Protein AF-G9KAG2-F1 (afdb_monomer_lite)

Structure (mmCIF, N/CA/C/O backbone):
data_AF-G9KAG2-F1
#
_entry.id   AF-G9KAG2-F1
#
loop_
_atom_site.group_PDB
_atom_site.id
_atom_site.type_symbol
_atom_site.label_atom_id
_atom_site.label_alt_id
_atom_site.label_comp_id
_atom_site.label_asym_id
_atom_site.label_entity_id
_atom_site.label_seq_id
_atom_site.pdbx_PDB_ins_code
_atom_site.Cartn_x
_atom_site.Cartn_y
_atom_site.Cartn_z
_atom_site.occupancy
_atom_site.B_iso_or_equiv
_atom_site.auth_seq_id
_atom_site.auth_comp_id
_atom_site.auth_asym_id
_atom_site.auth_atom_id
_atom_site.pdbx_PDB_model_num
ATOM 1 N N . GLU A 1 1 ? -17.116 6.709 15.703 1.00 69.25 1 GLU A N 1
ATOM 2 C CA . GLU A 1 1 ? -18.303 7.401 15.140 1.00 69.25 1 GLU A CA 1
ATOM 3 C C . GLU A 1 1 ? -19.375 6.464 14.554 1.00 69.25 1 GLU A C 1
ATOM 5 O O . GLU A 1 1 ? -20.414 6.970 14.163 1.00 69.25 1 GLU A O 1
ATOM 10 N N . ASN A 1 2 ? -19.196 5.129 14.528 1.00 87.56 2 ASN A N 1
ATOM 11 C CA . ASN A 1 2 ? -20.217 4.110 14.178 1.00 87.56 2 ASN A CA 1
ATOM 12 C C . ASN A 1 2 ? -21.127 4.421 12.965 1.00 87.56 2 ASN A C 1
ATOM 14 O O . ASN A 1 2 ? -22.275 3.989 12.922 1.00 87.56 2 ASN A O 1
ATOM 18 N N . ALA A 1 3 ? -20.621 5.161 11.976 1.00 94.62 3 ALA A N 1
ATOM 19 C CA . ALA A 1 3 ? -21.383 5.555 10.791 1.00 94.62 3 ALA A CA 1
ATOM 20 C C . ALA A 1 3 ? -21.484 4.435 9.735 1.00 94.62 3 ALA A C 1
ATOM 22 O O . ALA A 1 3 ? -22.318 4.511 8.837 1.00 94.62 3 ALA A O 1
ATOM 23 N N . GLY A 1 4 ? -20.643 3.404 9.835 1.00 95.38 4 GLY A N 1
ATOM 24 C CA . GLY A 1 4 ? -20.647 2.234 8.962 1.00 95.38 4 GLY A CA 1
ATOM 25 C C . GLY A 1 4 ? -19.854 1.075 9.565 1.00 95.38 4 GLY A C 1
ATOM 26 O O . GLY A 1 4 ? -19.139 1.260 10.551 1.00 95.38 4 GLY A O 1
ATOM 27 N N . ASP A 1 5 ? -19.984 -0.105 8.956 1.00 95.88 5 ASP A N 1
ATOM 28 C CA . ASP A 1 5 ? -19.434 -1.362 9.487 1.00 95.88 5 ASP A CA 1
ATOM 29 C C . ASP A 1 5 ? -18.043 -1.721 8.928 1.00 95.88 5 ASP A C 1
ATOM 31 O O . ASP A 1 5 ? -17.307 -2.493 9.540 1.00 95.88 5 ASP A O 1
ATOM 35 N N . VAL A 1 6 ? -17.676 -1.193 7.751 1.00 96.12 6 VAL A N 1
ATOM 36 C CA . VAL A 1 6 ? -16.417 -1.502 7.046 1.00 96.12 6 VAL A CA 1
ATOM 37 C C . VAL A 1 6 ? -15.858 -0.248 6.373 1.00 96.12 6 VAL A C 1
ATOM 39 O O . VAL A 1 6 ? -16.604 0.522 5.768 1.00 96.12 6 VAL A O 1
ATOM 42 N N . ALA A 1 7 ? -14.533 -0.076 6.421 1.00 96.88 7 ALA A N 1
ATOM 43 C CA . ALA A 1 7 ? -13.807 0.975 5.711 1.00 96.88 7 ALA A CA 1
ATOM 44 C C . ALA A 1 7 ? -12.709 0.380 4.809 1.00 96.88 7 ALA A C 1
ATOM 46 O O . ALA A 1 7 ? -11.937 -0.475 5.239 1.00 96.88 7 ALA A O 1
ATOM 47 N N . PHE A 1 8 ? -12.612 0.860 3.565 1.00 95.94 8 PHE A N 1
ATOM 48 C CA . PHE A 1 8 ? -11.555 0.485 2.618 1.00 95.94 8 PHE A CA 1
ATOM 49 C C . PHE A 1 8 ? -10.465 1.560 2.618 1.00 95.94 8 PHE A C 1
ATOM 51 O O . PHE A 1 8 ? -10.643 2.634 2.046 1.00 95.94 8 PHE A O 1
ATOM 58 N N . VAL A 1 9 ? -9.346 1.281 3.284 1.00 95.00 9 VAL A N 1
ATOM 59 C CA . VAL A 1 9 ? -8.248 2.237 3.503 1.00 95.00 9 VAL A CA 1
ATOM 60 C C . VAL A 1 9 ? -6.884 1.576 3.293 1.00 95.00 9 VAL A C 1
ATOM 62 O O . VAL A 1 9 ? -6.789 0.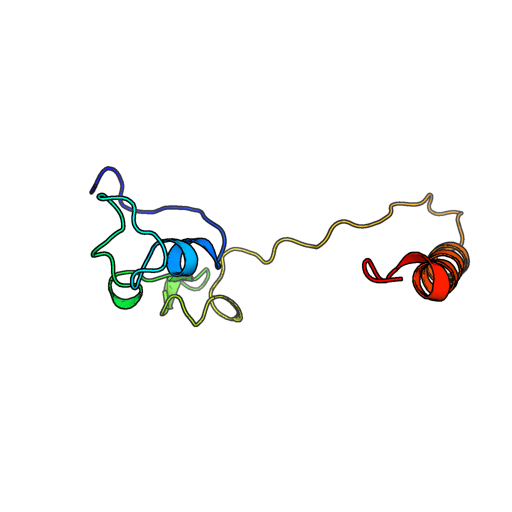364 3.095 1.00 95.00 9 VAL A O 1
ATOM 65 N N . LYS A 1 10 ? -5.808 2.371 3.313 1.00 94.38 10 LYS A N 1
ATOM 66 C CA . LYS A 1 10 ? -4.437 1.844 3.278 1.00 94.38 10 LYS A CA 1
ATOM 67 C C . LYS A 1 10 ? -4.095 1.179 4.612 1.00 94.38 10 LYS A C 1
ATOM 69 O O . LYS A 1 10 ? -4.624 1.548 5.656 1.00 94.38 10 LYS A O 1
ATOM 74 N N . HIS A 1 11 ? -3.138 0.255 4.584 1.00 93.69 11 HIS A N 1
ATOM 75 C CA . HIS A 1 11 ? -2.673 -0.439 5.788 1.00 93.69 11 HIS A CA 1
ATOM 76 C C . HIS A 1 11 ? -2.087 0.500 6.860 1.00 93.69 11 HIS A C 1
ATOM 78 O O . HIS A 1 11 ? -2.157 0.183 8.041 1.00 93.69 11 HIS A O 1
ATOM 84 N N . THR A 1 12 ? -1.544 1.663 6.478 1.00 94.88 12 THR A N 1
ATOM 85 C CA . THR A 1 12 ? -0.973 2.634 7.428 1.00 94.88 12 THR A CA 1
ATOM 86 C C . THR A 1 12 ? -2.035 3.428 8.187 1.00 94.88 12 THR A C 1
ATOM 88 O O . THR A 1 12 ? -1.784 3.867 9.305 1.00 94.88 12 THR A O 1
ATOM 91 N N . THR A 1 13 ? -3.242 3.570 7.629 1.00 96.00 13 THR A N 1
ATOM 92 C CA . THR A 1 13 ? -4.265 4.501 8.124 1.00 96.00 13 THR A CA 1
ATOM 93 C C . THR A 1 13 ? -4.696 4.206 9.559 1.00 96.00 13 THR A C 1
ATOM 95 O O . THR A 1 13 ? -4.897 5.143 10.329 1.00 96.00 13 THR A O 1
ATOM 98 N N . VAL A 1 14 ? -4.803 2.931 9.953 1.00 95.75 14 VAL A N 1
ATOM 99 C CA . VAL A 1 14 ? -5.140 2.583 11.344 1.00 95.75 14 VAL A CA 1
ATOM 100 C C . VAL A 1 14 ? -4.015 3.007 12.286 1.00 95.75 14 VAL A C 1
ATOM 102 O O . VAL A 1 14 ? -4.278 3.653 13.293 1.00 95.75 14 VAL A O 1
ATOM 105 N N . PHE A 1 15 ? -2.757 2.722 11.951 1.00 96.56 15 PHE A N 1
ATOM 106 C CA . PHE A 1 15 ? -1.615 3.087 12.794 1.00 96.56 15 PHE A CA 1
ATOM 107 C C . PHE A 1 15 ? -1.403 4.597 12.892 1.00 96.56 15 PHE A C 1
ATOM 109 O O . PHE A 1 15 ? -0.987 5.082 13.933 1.00 96.56 15 PHE A O 1
ATOM 116 N N . GLU A 1 16 ? -1.703 5.350 11.836 1.00 96.44 16 GLU A N 1
ATOM 117 C CA . GLU A 1 16 ? -1.616 6.816 11.837 1.00 96.44 16 GLU A CA 1
ATOM 118 C C . GLU A 1 16 ? -2.696 7.472 12.716 1.00 96.44 16 GLU A C 1
ATOM 120 O O . GLU A 1 16 ? -2.498 8.585 13.191 1.00 96.44 16 GLU A O 1
ATOM 125 N N . ASN A 1 17 ? -3.828 6.796 12.955 1.00 97.25 17 ASN A N 1
ATOM 126 C CA . ASN A 1 17 ? -4.996 7.365 13.645 1.00 97.25 17 ASN A CA 1
ATOM 127 C C . ASN A 1 17 ? -5.328 6.707 14.991 1.00 97.25 17 ASN A C 1
ATOM 129 O O . ASN A 1 17 ? -6.354 7.021 15.588 1.00 97.25 17 ASN A O 1
ATOM 133 N N . THR A 1 18 ? -4.497 5.791 15.479 1.00 96.44 18 THR A N 1
ATOM 134 C CA . THR A 1 18 ? -4.723 5.081 16.747 1.00 96.44 18 THR A CA 1
ATOM 135 C C . THR A 1 18 ? -3.489 5.156 17.638 1.00 96.44 18 THR A C 1
ATOM 137 O O . THR A 1 18 ? -2.452 5.687 17.244 1.00 96.44 18 THR A O 1
ATOM 140 N N . ASN A 1 19 ? -3.601 4.660 18.871 1.00 95.62 19 ASN A N 1
ATOM 141 C CA . ASN A 1 19 ? -2.506 4.572 19.840 1.00 95.62 19 ASN A CA 1
ATOM 142 C C . ASN A 1 19 ? -1.830 5.930 20.125 1.00 95.62 19 ASN A C 1
ATOM 144 O O . ASN A 1 19 ? -0.635 5.995 20.400 1.00 95.62 19 ASN A O 1
ATOM 148 N N . GLY A 1 20 ? -2.595 7.024 20.047 1.00 94.00 20 GLY A N 1
ATOM 149 C CA . GLY A 1 20 ? -2.109 8.384 20.293 1.00 94.00 20 GLY A CA 1
ATOM 150 C C . GLY A 1 20 ? -1.317 9.017 19.143 1.00 94.00 20 GLY A C 1
ATOM 151 O O . GLY A 1 20 ? -0.778 10.105 19.326 1.00 94.00 20 GLY A O 1
ATOM 152 N N . HIS A 1 21 ? -1.252 8.387 17.964 1.00 94.94 21 HIS A N 1
ATOM 153 C CA . HIS A 1 21 ? -0.570 8.952 16.790 1.00 94.94 21 HIS A CA 1
ATOM 154 C C . HIS A 1 21 ? -1.345 10.110 16.137 1.00 94.94 21 HIS A C 1
ATOM 156 O O . HIS A 1 21 ? -0.760 10.914 15.415 1.00 94.94 21 HIS A O 1
ATOM 162 N N . ASN A 1 22 ? -2.640 10.234 16.441 1.00 94.50 22 ASN A N 1
ATOM 163 C CA . ASN A 1 22 ? -3.474 11.367 16.067 1.00 94.50 22 ASN A CA 1
ATOM 164 C C . ASN A 1 22 ? -4.094 11.989 17.331 1.00 94.50 22 ASN A C 1
ATOM 166 O O . ASN A 1 22 ? -4.790 11.310 18.087 1.00 94.50 22 ASN A O 1
ATOM 170 N N . SER A 1 23 ? -3.825 13.277 17.566 1.00 94.56 23 SER A N 1
ATOM 171 C CA . SER A 1 23 ? -4.305 14.027 18.734 1.00 94.56 23 SER A CA 1
ATOM 172 C C . SER A 1 23 ? -5.689 14.654 18.552 1.00 94.56 23 SER A C 1
ATOM 174 O O . SER A 1 23 ? -6.185 15.310 19.468 1.00 94.56 23 SER A O 1
ATOM 176 N N . GLU A 1 24 ? -6.314 14.491 17.385 1.00 96.19 24 GLU A N 1
ATOM 177 C CA . GLU A 1 24 ? -7.677 14.954 17.145 1.00 96.19 24 GLU A CA 1
ATOM 178 C C . GLU A 1 24 ? -8.664 14.277 18.119 1.00 96.19 24 GLU A C 1
ATOM 180 O O . GLU A 1 24 ? -8.549 13.073 18.375 1.00 96.19 24 GLU A O 1
ATOM 185 N N . PRO A 1 25 ? -9.681 14.994 18.642 1.00 96.19 25 PRO A N 1
ATOM 186 C CA . PRO A 1 25 ? -10.577 14.465 19.675 1.00 96.19 25 PRO A CA 1
ATOM 187 C C . PRO A 1 25 ? -11.285 13.153 19.313 1.00 96.19 25 PRO A C 1
ATOM 189 O O . PRO A 1 25 ? -11.548 12.335 20.191 1.00 96.19 25 PRO A O 1
ATOM 192 N N . TRP A 1 26 ? -11.585 12.939 18.030 1.00 94.06 26 TRP A N 1
ATOM 193 C CA . TRP A 1 26 ? -12.244 11.724 17.543 1.00 94.06 26 TRP A CA 1
ATOM 194 C C . TRP A 1 26 ? -11.312 10.498 17.524 1.00 94.06 26 TRP A C 1
ATOM 196 O O . TRP A 1 26 ? -11.796 9.368 17.590 1.00 94.06 26 TRP A O 1
ATOM 206 N N . ALA A 1 27 ? -9.994 10.717 17.445 1.00 94.38 27 ALA A N 1
ATOM 207 C CA . ALA A 1 27 ? -8.964 9.686 17.300 1.00 94.38 27 ALA A CA 1
ATOM 208 C C . ALA A 1 27 ? -8.156 9.435 18.585 1.00 94.38 27 ALA A C 1
ATOM 210 O O . ALA A 1 27 ? -7.571 8.367 18.757 1.00 94.38 27 ALA A O 1
ATOM 211 N N . ALA A 1 28 ? -8.157 10.398 19.512 1.00 93.31 28 ALA A N 1
ATOM 212 C CA . ALA A 1 28 ? -7.251 10.450 20.659 1.00 93.31 28 ALA A CA 1
ATOM 213 C C . ALA A 1 28 ? -7.266 9.210 21.574 1.00 93.31 28 ALA A C 1
ATOM 215 O O . ALA A 1 28 ? -6.270 8.926 22.237 1.00 93.31 28 ALA A O 1
ATOM 216 N N . GLN A 1 29 ? -8.384 8.481 21.639 1.00 94.44 29 GLN A N 1
ATOM 217 C CA . GLN A 1 29 ? -8.540 7.291 22.488 1.00 94.44 29 GLN A CA 1
ATOM 218 C C . GLN A 1 29 ? -8.688 5.985 21.701 1.00 94.44 29 GLN A C 1
ATOM 220 O O . GLN A 1 29 ? -8.947 4.942 22.298 1.00 94.44 29 GLN A O 1
ATOM 225 N N . LEU A 1 30 ? -8.540 6.019 20.374 1.00 95.88 30 LEU A N 1
ATOM 226 C CA . LEU A 1 30 ? -8.654 4.815 19.559 1.00 95.88 30 LEU A CA 1
ATOM 227 C C . LEU A 1 30 ? -7.423 3.929 19.747 1.00 95.88 30 LEU A C 1
ATOM 229 O O . LEU A 1 30 ? -6.289 4.412 19.688 1.00 95.88 30 LEU A O 1
ATOM 233 N N . ARG A 1 31 ? -7.634 2.622 19.911 1.00 96.69 31 ARG A N 1
ATOM 234 C CA . ARG A 1 31 ? -6.554 1.634 19.972 1.00 96.69 31 ARG A CA 1
ATOM 235 C C . ARG A 1 31 ? -6.556 0.795 18.706 1.00 96.69 31 ARG A C 1
ATOM 237 O O . ARG A 1 31 ? -7.611 0.410 18.217 1.00 96.69 31 ARG A O 1
ATOM 244 N N . SER A 1 32 ? -5.377 0.488 18.170 1.00 95.81 32 SER A N 1
ATOM 245 C CA . SER A 1 32 ? -5.271 -0.327 16.949 1.00 95.81 32 SER A CA 1
ATOM 246 C C . SER A 1 32 ? -5.843 -1.738 17.128 1.00 95.81 32 SER A C 1
ATOM 248 O O . SER A 1 32 ? -6.285 -2.346 16.162 1.00 95.81 32 SER A O 1
ATOM 250 N N . GLU A 1 33 ? -5.825 -2.244 18.363 1.00 96.38 33 GLU A N 1
ATOM 251 C CA . GLU A 1 33 ? -6.338 -3.558 18.778 1.00 96.38 33 GLU A CA 1
ATOM 252 C C . GLU A 1 33 ? -7.866 -3.677 18.663 1.00 96.38 33 GLU A C 1
ATOM 254 O O . GLU A 1 33 ? -8.386 -4.786 18.592 1.00 96.38 33 GLU A O 1
ATOM 259 N N . ASP A 1 34 ? -8.583 -2.549 18.608 1.00 96.19 34 ASP A N 1
ATOM 260 C CA . ASP A 1 34 ? -10.043 -2.520 18.459 1.00 96.19 34 ASP A CA 1
ATOM 261 C C . ASP A 1 34 ? -10.486 -2.723 16.993 1.00 96.19 34 ASP A C 1
ATOM 263 O O . ASP A 1 34 ? -11.680 -2.710 16.687 1.00 96.19 34 ASP A O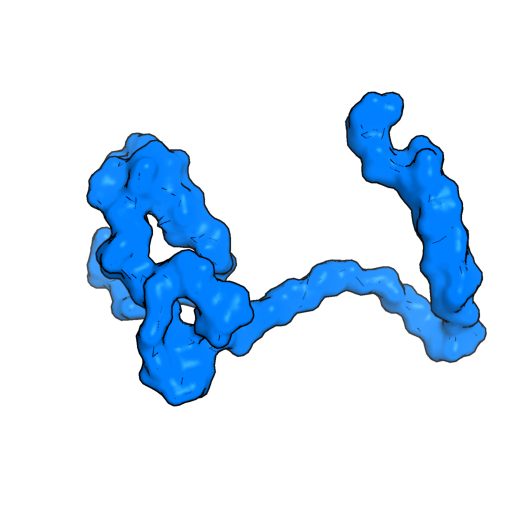 1
ATOM 267 N N . TYR A 1 35 ? -9.530 -2.897 16.072 1.00 97.06 35 TYR A N 1
ATOM 268 C CA . TYR A 1 35 ? -9.757 -3.050 14.638 1.00 97.06 35 TYR A CA 1
ATOM 269 C C . TYR A 1 35 ? -9.191 -4.370 14.113 1.00 97.06 35 TYR A C 1
ATOM 271 O O . TYR A 1 35 ? -8.142 -4.848 14.542 1.00 97.06 35 TYR A O 1
ATOM 279 N N . GLU A 1 36 ? -9.852 -4.919 13.096 1.00 97.69 36 GLU A N 1
ATOM 280 C CA . GLU A 1 36 ? -9.428 -6.133 12.401 1.00 97.69 36 GLU A CA 1
ATOM 281 C C . GLU A 1 36 ? -9.489 -5.934 10.884 1.00 97.69 36 GLU A C 1
ATOM 283 O O . GLU A 1 36 ? -10.291 -5.157 10.361 1.00 97.69 36 GLU A O 1
ATOM 288 N N . LEU A 1 37 ? -8.654 -6.681 10.168 1.00 97.94 37 LEU A N 1
ATOM 289 C CA . LEU A 1 37 ? -8.652 -6.768 8.715 1.00 97.94 37 LEU A CA 1
ATOM 290 C C . LEU A 1 37 ? -9.573 -7.893 8.250 1.00 97.94 37 LEU A C 1
ATOM 292 O O . LEU A 1 37 ? -9.637 -8.959 8.863 1.00 97.94 37 LEU A O 1
ATOM 296 N N . LEU A 1 38 ? -10.247 -7.668 7.124 1.00 97.94 38 LEU A N 1
ATOM 297 C CA . LEU A 1 38 ? -11.010 -8.689 6.412 1.00 97.94 38 LEU A CA 1
ATOM 298 C C . LEU A 1 38 ? -10.150 -9.271 5.292 1.00 97.94 38 LEU A C 1
ATOM 300 O O . LEU A 1 38 ? -9.736 -8.550 4.381 1.00 97.94 38 LEU A O 1
ATOM 304 N N . CYS A 1 39 ? -9.893 -10.573 5.350 1.00 97.06 39 CYS A N 1
ATOM 305 C CA . CYS A 1 39 ? -9.041 -11.249 4.386 1.00 97.06 39 CYS A CA 1
ATOM 306 C C . CYS A 1 39 ? -9.871 -11.823 3.220 1.00 97.06 39 CYS A C 1
ATOM 308 O O . CYS A 1 39 ? -10.991 -12.294 3.435 1.00 97.06 39 CYS A O 1
ATOM 310 N N . PRO A 1 40 ? -9.324 -11.894 1.990 1.00 96.50 40 PRO A N 1
ATOM 311 C CA . PRO A 1 40 ? -10.028 -12.476 0.840 1.00 96.50 40 PRO A CA 1
ATOM 312 C C . PRO A 1 40 ? -10.440 -13.945 1.017 1.00 96.50 40 PRO A C 1
ATOM 314 O O . PRO A 1 40 ? -11.393 -14.401 0.394 1.00 96.50 40 PRO A O 1
ATOM 317 N N . ASN A 1 41 ? -9.737 -14.690 1.875 1.00 95.25 41 ASN A N 1
ATOM 318 C CA . ASN A 1 41 ? -10.053 -16.080 2.218 1.00 95.25 41 ASN A CA 1
ATOM 319 C C . ASN A 1 41 ? -11.187 -16.215 3.260 1.00 95.25 41 ASN A C 1
ATOM 321 O O . ASN A 1 41 ? -11.447 -17.321 3.728 1.00 95.25 41 ASN A O 1
ATOM 325 N N . GLY A 1 42 ? -11.834 -15.110 3.646 1.00 96.12 42 GLY A N 1
ATOM 326 C CA . GLY A 1 42 ? -12.905 -15.069 4.643 1.00 96.12 42 GLY A CA 1
ATOM 327 C C . GLY A 1 42 ? -12.427 -15.033 6.098 1.00 96.12 42 GLY A C 1
ATOM 328 O O . GLY A 1 42 ? -13.258 -14.935 6.999 1.00 96.12 42 GLY A O 1
ATOM 329 N N . ALA A 1 43 ? -11.116 -15.097 6.348 1.00 97.12 43 ALA A N 1
ATOM 330 C CA . ALA A 1 43 ? -10.560 -14.936 7.686 1.00 97.12 43 ALA A CA 1
ATOM 331 C C . ALA A 1 43 ? -10.576 -13.466 8.140 1.00 97.12 43 ALA A C 1
ATOM 333 O O . ALA A 1 43 ? -10.734 -12.539 7.340 1.00 97.12 43 ALA A O 1
ATOM 334 N N . ARG A 1 44 ? -10.365 -13.273 9.444 1.00 97.56 44 ARG A N 1
ATOM 335 C CA . ARG A 1 44 ? -10.056 -11.979 10.059 1.00 97.56 44 ARG A CA 1
ATOM 336 C C . ARG A 1 44 ? -8.630 -12.025 10.592 1.00 97.56 44 ARG A C 1
ATOM 338 O O . ARG A 1 44 ? -8.176 -13.091 11.009 1.00 97.56 44 ARG A O 1
ATOM 345 N N . ALA A 1 45 ? -7.929 -10.901 10.553 1.00 97.38 45 ALA A N 1
ATOM 346 C CA . ALA A 1 45 ? -6.561 -10.801 11.052 1.00 97.38 45 ALA A CA 1
ATOM 347 C C . ALA A 1 45 ? -6.331 -9.472 11.775 1.00 97.38 45 ALA A C 1
ATOM 349 O O . ALA A 1 45 ? -7.032 -8.491 11.531 1.00 97.38 45 ALA A O 1
ATOM 350 N N . GLU A 1 46 ? -5.317 -9.423 12.634 1.00 97.56 46 GLU A N 1
ATOM 351 C CA . GLU A 1 46 ? -4.883 -8.171 13.252 1.00 97.56 46 GLU A CA 1
ATOM 352 C C . GLU A 1 46 ? -4.382 -7.174 12.200 1.00 97.56 46 GLU A C 1
ATOM 354 O O . GLU A 1 46 ? -3.808 -7.555 11.175 1.00 97.56 46 GLU A O 1
ATOM 359 N N . VAL A 1 47 ? -4.512 -5.878 12.491 1.00 96.56 47 VAL A N 1
ATOM 360 C CA . VAL A 1 47 ? -4.047 -4.795 11.604 1.00 96.56 47 VAL A CA 1
ATOM 361 C C . VAL A 1 47 ? -2.550 -4.849 11.287 1.00 96.56 47 VAL A C 1
ATOM 363 O O . VAL A 1 47 ? -2.132 -4.385 10.229 1.00 96.56 47 VAL A O 1
ATOM 366 N N . SER A 1 48 ? -1.741 -5.474 12.148 1.00 96.06 48 SER A N 1
ATOM 367 C CA . SER A 1 48 ? -0.304 -5.718 11.942 1.00 96.06 48 SER A CA 1
ATOM 368 C C . SER A 1 48 ? -0.008 -6.719 10.817 1.00 96.06 48 SER A C 1
ATOM 370 O O . SER A 1 48 ? 1.076 -6.694 10.238 1.00 96.06 48 SER A O 1
ATOM 372 N N . GLN A 1 49 ? -0.971 -7.573 10.458 1.00 96.81 49 GLN A N 1
ATOM 373 C CA . GLN A 1 49 ? -0.802 -8.675 9.505 1.00 96.81 49 GLN A CA 1
ATOM 374 C C . GLN A 1 49 ? -1.218 -8.300 8.075 1.00 96.81 49 GLN A C 1
ATOM 376 O O . GLN A 1 49 ? -1.444 -9.175 7.236 1.00 96.81 49 GLN A O 1
ATOM 381 N N . PHE A 1 50 ? -1.289 -7.003 7.763 1.00 95.50 50 PHE A N 1
ATOM 382 C CA . PHE A 1 50 ? -1.735 -6.488 6.464 1.00 95.50 50 PHE A CA 1
ATOM 383 C C . PHE A 1 50 ? -0.982 -7.082 5.264 1.00 95.50 50 PHE A C 1
ATOM 385 O O . PHE A 1 50 ? -1.560 -7.239 4.192 1.00 95.50 50 PHE A O 1
A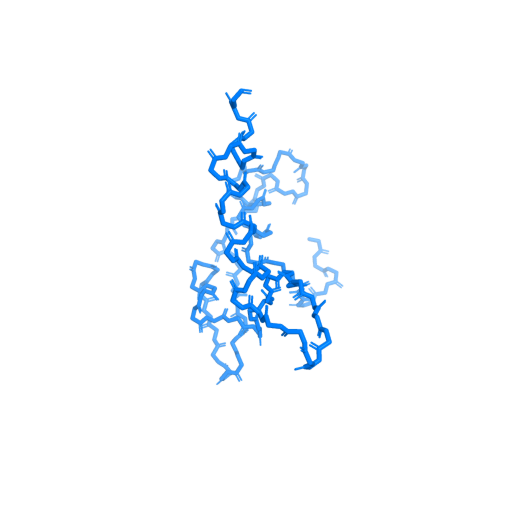TOM 392 N N . ALA A 1 51 ? 0.292 -7.454 5.423 1.00 94.75 51 ALA A N 1
ATOM 393 C CA . ALA A 1 51 ? 1.076 -8.067 4.351 1.00 94.75 51 ALA A CA 1
ATOM 394 C C . ALA A 1 51 ? 0.517 -9.438 3.920 1.00 94.75 51 ALA A C 1
ATOM 396 O O . ALA A 1 51 ? 0.532 -9.757 2.734 1.00 94.75 51 ALA A O 1
ATOM 397 N N . ALA A 1 52 ? -0.015 -10.219 4.866 1.00 95.62 52 ALA A N 1
ATOM 398 C CA . ALA A 1 52 ? -0.636 -11.520 4.610 1.00 95.62 52 ALA A CA 1
ATOM 399 C C . ALA A 1 52 ? -2.164 -11.434 4.428 1.00 95.62 52 ALA A C 1
ATOM 401 O O . ALA A 1 52 ? -2.759 -12.307 3.800 1.00 95.62 52 ALA A O 1
ATOM 402 N N . CYS A 1 53 ? -2.799 -10.386 4.960 1.00 96.75 53 CYS A N 1
ATOM 403 C CA . CYS A 1 53 ? -4.237 -10.154 4.895 1.00 96.75 53 CYS A CA 1
ATOM 404 C C . CYS A 1 53 ? -4.535 -8.753 4.344 1.00 96.75 53 CYS A C 1
ATOM 406 O O . CYS A 1 53 ? -4.656 -7.778 5.079 1.00 96.75 53 CYS A O 1
ATOM 408 N N . ASN A 1 54 ? -4.661 -8.656 3.024 1.00 96.31 54 ASN A N 1
ATOM 409 C CA . ASN A 1 54 ? -5.101 -7.456 2.319 1.00 96.31 54 ASN A CA 1
ATOM 410 C C . ASN A 1 54 ? -5.991 -7.848 1.137 1.00 96.31 54 ASN A C 1
ATOM 412 O O . ASN A 1 54 ? -5.930 -8.976 0.651 1.00 96.31 54 ASN A O 1
ATOM 416 N N . LEU A 1 55 ? -6.817 -6.910 0.669 1.00 94.56 55 LEU A N 1
ATOM 417 C CA . LEU A 1 55 ? -7.638 -7.121 -0.528 1.00 94.56 55 LEU A CA 1
ATOM 418 C C . LEU A 1 55 ? -6.788 -7.137 -1.800 1.00 94.56 55 LEU A C 1
ATOM 420 O O . LEU A 1 55 ? -7.059 -7.911 -2.714 1.00 94.56 55 LEU A O 1
ATOM 424 N N . ALA A 1 56 ? -5.779 -6.270 -1.851 1.00 91.44 56 ALA A N 1
ATOM 425 C CA . ALA A 1 56 ? -4.776 -6.225 -2.900 1.00 91.44 56 ALA A CA 1
ATOM 426 C C . ALA A 1 56 ? -3.581 -5.377 -2.453 1.00 91.44 56 ALA A C 1
ATOM 428 O O . ALA A 1 56 ? -3.733 -4.390 -1.725 1.00 91.44 56 ALA A O 1
ATOM 429 N N . GLN A 1 57 ? -2.403 -5.702 -2.980 1.00 90.12 57 GLN A N 1
ATOM 430 C CA . GLN A 1 57 ? -1.257 -4.806 -2.949 1.00 90.12 57 GLN A CA 1
ATOM 431 C C . GLN A 1 57 ? -1.378 -3.819 -4.111 1.00 90.12 57 GLN A C 1
ATOM 433 O O . GLN A 1 57 ? -1.435 -4.225 -5.273 1.00 90.12 57 GLN A O 1
ATOM 438 N N . MET A 1 58 ? -1.419 -2.519 -3.807 1.00 84.62 58 MET A N 1
ATOM 439 C CA . MET A 1 58 ? -1.368 -1.498 -4.852 1.00 84.62 58 MET A CA 1
ATOM 440 C C . MET A 1 58 ? 0.017 -1.528 -5.510 1.00 84.62 58 MET A C 1
ATOM 442 O O . MET A 1 58 ? 1.012 -1.343 -4.803 1.00 84.62 58 MET A O 1
ATOM 446 N N . PRO A 1 59 ? 0.109 -1.776 -6.828 1.00 86.50 59 PRO A N 1
ATOM 447 C CA . PRO A 1 59 ? 1.388 -1.759 -7.515 1.00 86.50 59 PRO A CA 1
ATOM 448 C C . PRO A 1 59 ? 1.957 -0.338 -7.518 1.00 86.50 59 PRO A C 1
ATOM 450 O O . PRO A 1 59 ? 1.221 0.637 -7.689 1.00 86.50 59 PRO A O 1
ATOM 453 N N . SER A 1 60 ? 3.275 -0.224 -7.352 1.00 87.44 60 SER A N 1
ATOM 454 C CA . SER A 1 60 ? 3.981 1.042 -7.551 1.00 87.44 60 SER A CA 1
ATOM 455 C C . SER A 1 60 ? 3.773 1.551 -8.978 1.00 87.44 60 SER A C 1
ATOM 457 O O . SER A 1 60 ? 3.578 0.767 -9.911 1.00 87.44 60 SER A O 1
ATOM 459 N N . HIS A 1 61 ? 3.838 2.870 -9.161 1.00 88.62 61 HIS A N 1
ATOM 460 C CA . HIS A 1 61 ? 3.820 3.459 -10.497 1.00 88.62 61 HIS A CA 1
ATOM 461 C C . HIS A 1 61 ? 4.956 2.895 -11.361 1.00 88.62 61 HIS A C 1
ATOM 463 O O . HIS A 1 61 ? 6.044 2.602 -10.867 1.00 88.62 61 HIS A O 1
ATOM 469 N N . ALA A 1 62 ? 4.696 2.776 -12.660 1.00 93.50 62 ALA A N 1
ATOM 470 C CA . ALA A 1 62 ? 5.639 2.239 -13.630 1.00 93.50 62 ALA A CA 1
ATOM 471 C C . ALA A 1 62 ? 5.788 3.184 -14.828 1.00 93.50 62 ALA A C 1
ATOM 473 O O . ALA A 1 62 ? 4.837 3.859 -15.230 1.00 93.50 62 ALA A O 1
ATOM 474 N N . VAL A 1 63 ? 6.983 3.204 -15.420 1.00 95.62 63 VAL A N 1
ATOM 475 C CA . VAL A 1 63 ? 7.243 3.896 -16.687 1.00 95.62 63 VAL A CA 1
ATOM 476 C C . VAL A 1 63 ? 6.822 2.980 -17.833 1.00 95.62 63 VAL A C 1
ATOM 478 O O . VAL A 1 63 ? 7.379 1.899 -18.010 1.00 95.62 63 VAL A O 1
ATOM 481 N N . MET A 1 64 ? 5.841 3.417 -18.620 1.00 96.75 64 MET A N 1
ATOM 482 C CA . MET A 1 64 ? 5.331 2.654 -19.760 1.00 96.75 64 MET A CA 1
ATOM 483 C C . MET A 1 64 ? 6.066 3.052 -21.042 1.00 96.75 64 MET A C 1
ATOM 485 O O . MET A 1 64 ? 6.214 4.238 -21.335 1.00 96.75 64 MET A O 1
ATOM 489 N N . VAL A 1 65 ? 6.492 2.064 -21.830 1.00 96.69 65 VAL A N 1
ATOM 490 C CA . VAL A 1 65 ? 7.162 2.276 -23.123 1.00 96.69 65 VAL A CA 1
ATOM 491 C C . VAL A 1 65 ? 6.462 1.509 -24.239 1.00 96.69 65 VAL A C 1
ATOM 493 O O . VAL A 1 65 ? 5.653 0.614 -23.989 1.00 96.69 65 VAL A O 1
ATOM 496 N N . ARG A 1 66 ? 6.758 1.869 -25.491 1.00 97.62 66 ARG A N 1
ATOM 497 C CA .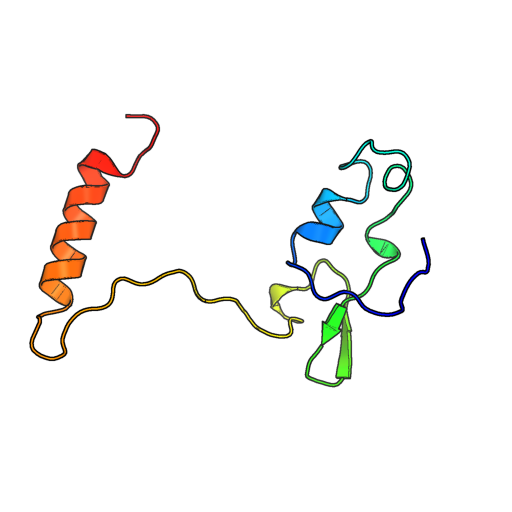 ARG A 1 66 ? 6.244 1.133 -26.651 1.00 97.62 66 ARG A CA 1
ATOM 498 C C . ARG A 1 66 ? 6.888 -0.261 -26.741 1.00 97.62 66 ARG A C 1
ATOM 500 O O . ARG A 1 66 ? 8.032 -0.411 -26.317 1.00 97.62 66 ARG A O 1
ATOM 507 N N . PRO A 1 67 ? 6.210 -1.265 -27.330 1.00 96.69 67 PRO A N 1
ATOM 508 C CA . PRO A 1 67 ? 6.745 -2.629 -27.421 1.00 96.69 67 PRO A CA 1
ATOM 509 C C . PRO A 1 67 ? 8.057 -2.765 -28.212 1.00 96.69 67 PRO A C 1
ATOM 511 O O . PRO A 1 67 ? 8.808 -3.707 -27.993 1.00 96.69 67 PRO A O 1
ATOM 514 N N . ASP A 1 68 ? 8.331 -1.841 -29.134 1.00 96.94 68 ASP A N 1
ATOM 515 C CA . ASP A 1 68 ? 9.559 -1.770 -29.937 1.00 96.94 68 ASP A CA 1
ATOM 516 C C . ASP A 1 68 ? 10.728 -1.080 -29.206 1.00 96.94 68 ASP A C 1
ATOM 518 O O . ASP A 1 68 ? 11.858 -1.073 -29.693 1.00 96.94 68 ASP A O 1
ATOM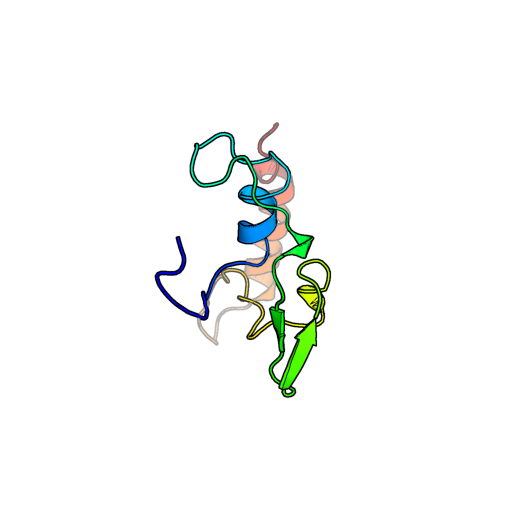 522 N N . THR A 1 69 ? 10.476 -0.498 -28.030 1.00 96.56 69 THR A N 1
ATOM 523 C CA . THR A 1 69 ? 11.486 0.189 -27.222 1.00 96.56 69 THR A CA 1
ATOM 524 C C . THR A 1 69 ? 12.235 -0.806 -26.337 1.00 96.56 69 THR A C 1
ATOM 526 O O . THR A 1 69 ? 11.629 -1.573 -25.590 1.00 96.56 69 THR A O 1
ATOM 529 N N . ASN A 1 70 ? 13.571 -0.762 -26.354 1.00 96.62 70 ASN A N 1
ATOM 530 C CA . ASN A 1 70 ? 14.385 -1.597 -25.472 1.00 96.62 70 ASN A CA 1
ATOM 531 C C . ASN A 1 70 ? 14.289 -1.128 -24.006 1.00 96.62 70 ASN A C 1
ATOM 533 O O . ASN A 1 70 ? 14.902 -0.130 -23.614 1.00 96.62 70 ASN A O 1
ATOM 537 N N . ILE A 1 71 ? 13.555 -1.886 -23.186 1.00 97.06 71 ILE A N 1
ATOM 538 C CA . ILE A 1 71 ? 13.336 -1.603 -21.758 1.00 97.06 71 ILE A CA 1
ATOM 539 C C . ILE A 1 71 ? 14.635 -1.546 -20.943 1.00 97.06 71 ILE A C 1
ATOM 541 O O . ILE A 1 71 ? 14.723 -0.763 -20.000 1.00 97.06 71 ILE A O 1
ATOM 545 N N . PHE A 1 72 ? 15.663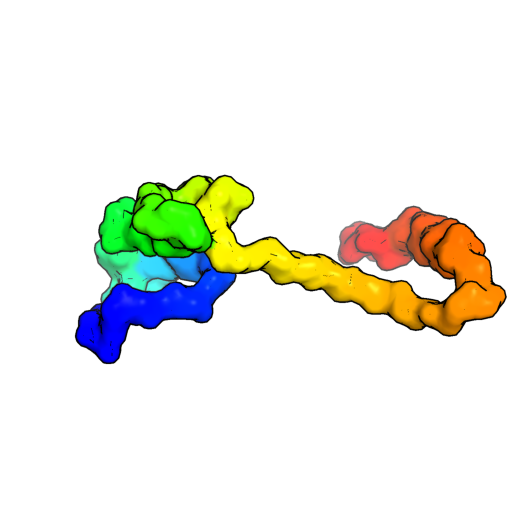 -2.315 -21.317 1.00 97.19 72 PHE A N 1
ATOM 546 C CA . PHE A 1 72 ? 16.931 -2.355 -20.584 1.00 97.19 72 PHE A CA 1
ATOM 547 C C . PHE A 1 72 ? 17.723 -1.059 -20.746 1.00 97.19 72 PHE A C 1
ATOM 549 O O . PHE A 1 72 ? 18.412 -0.641 -19.821 1.00 97.19 72 PHE A O 1
ATOM 556 N N . THR A 1 73 ? 17.599 -0.390 -21.895 1.00 96.88 73 THR A N 1
ATOM 557 C CA . THR A 1 73 ? 18.230 0.916 -22.120 1.00 96.88 73 THR A CA 1
ATOM 558 C C . THR A 1 73 ? 17.547 2.006 -21.300 1.00 96.88 73 THR A C 1
ATOM 560 O O . THR A 1 73 ? 18.228 2.850 -20.728 1.00 96.88 73 THR A O 1
ATOM 563 N N . VAL A 1 74 ? 16.214 1.970 -21.200 1.00 97.44 74 VAL A N 1
ATOM 564 C CA . VAL A 1 74 ? 15.444 2.929 -20.390 1.00 97.44 74 VAL A CA 1
ATOM 565 C C . VAL A 1 74 ? 15.742 2.738 -18.906 1.00 97.44 74 VAL A C 1
ATOM 567 O O . VAL A 1 74 ? 16.099 3.702 -18.235 1.00 97.44 74 VAL A O 1
ATOM 570 N N . TYR A 1 75 ? 15.667 1.500 -18.408 1.00 97.44 75 TYR A N 1
ATOM 571 C CA . TYR A 1 75 ? 16.018 1.198 -17.022 1.00 97.44 75 TYR A CA 1
ATOM 572 C C . TYR A 1 75 ? 17.476 1.557 -16.723 1.00 97.44 75 TYR A C 1
ATOM 574 O O . TYR A 1 75 ? 17.734 2.246 -15.749 1.00 97.44 75 TYR A O 1
ATOM 582 N N . GLY A 1 76 ? 18.422 1.164 -17.583 1.00 97.38 76 GLY A N 1
ATOM 583 C CA . GLY A 1 76 ? 19.843 1.454 -17.378 1.00 97.38 76 GLY A CA 1
ATOM 584 C C . GLY A 1 76 ? 20.161 2.951 -17.360 1.00 97.38 76 GLY A C 1
ATOM 585 O O . GLY A 1 76 ? 21.006 3.387 -16.582 1.00 97.38 76 GLY A O 1
ATOM 586 N N . LEU A 1 77 ? 19.464 3.755 -18.171 1.00 97.31 77 LEU A N 1
ATOM 587 C CA . LEU A 1 77 ? 19.573 5.212 -18.112 1.00 97.31 77 LEU A CA 1
ATOM 588 C C . LEU A 1 77 ? 19.067 5.759 -16.771 1.00 97.31 77 LEU A C 1
ATOM 590 O O . LEU A 1 77 ? 19.757 6.565 -16.153 1.00 97.31 77 LEU A O 1
ATOM 594 N N . LEU A 1 78 ? 17.881 5.328 -16.330 1.00 97.12 78 LEU A N 1
ATOM 595 C CA . LEU A 1 78 ? 17.297 5.769 -15.059 1.00 97.12 78 LEU A CA 1
ATOM 596 C C . LEU A 1 78 ? 18.142 5.322 -13.861 1.00 97.12 78 LEU A C 1
ATOM 598 O O . LEU A 1 78 ? 18.330 6.104 -12.937 1.00 97.12 78 LEU A O 1
ATOM 602 N N . ASP A 1 79 ? 18.713 4.120 -13.921 1.00 97.00 79 ASP A N 1
ATOM 603 C CA . ASP A 1 79 ? 19.610 3.571 -12.905 1.00 97.00 79 ASP A CA 1
ATOM 604 C C . ASP A 1 79 ? 20.891 4.404 -12.755 1.00 97.00 79 ASP A C 1
ATOM 606 O O . ASP A 1 79 ? 21.290 4.760 -11.653 1.00 97.00 79 ASP A O 1
ATOM 610 N N . LYS A 1 80 ? 21.499 4.822 -13.870 1.00 97.12 80 LYS A N 1
ATOM 611 C CA . LYS A 1 80 ? 22.654 5.733 -13.833 1.00 97.12 80 LYS A CA 1
ATOM 612 C C . LYS A 1 80 ? 22.280 7.151 -13.404 1.00 97.12 80 LYS A C 1
ATOM 614 O O . LYS A 1 80 ? 23.105 7.843 -12.818 1.00 97.12 80 LYS A O 1
ATOM 619 N N . ALA A 1 81 ? 21.067 7.604 -13.715 1.00 96.31 81 ALA A N 1
ATOM 620 C CA . ALA A 1 81 ? 20.605 8.933 -13.330 1.00 96.31 81 ALA A CA 1
ATOM 621 C C . ALA A 1 81 ? 20.335 9.028 -11.821 1.00 96.31 81 ALA A C 1
ATOM 623 O O . ALA A 1 81 ? 20.720 10.022 -11.208 1.00 96.31 81 ALA A O 1
ATOM 624 N N . GLN A 1 82 ? 19.728 8.002 -11.214 1.00 95.81 82 GLN A N 1
ATOM 625 C CA . GLN A 1 82 ? 19.465 7.990 -9.770 1.00 95.81 82 GLN A CA 1
ATOM 626 C C . GLN A 1 82 ? 20.752 7.940 -8.930 1.00 95.81 82 GLN A C 1
ATOM 628 O O . GLN A 1 82 ? 20.759 8.491 -7.836 1.00 95.81 82 GLN A O 1
ATOM 633 N N . ASP A 1 83 ? 21.861 7.402 -9.456 1.00 95.19 83 ASP A N 1
ATOM 634 C CA . ASP A 1 83 ? 23.173 7.476 -8.785 1.00 95.19 83 ASP A CA 1
ATOM 635 C C . ASP A 1 83 ? 23.623 8.934 -8.531 1.00 95.19 83 ASP A C 1
ATOM 637 O O . ASP A 1 83 ? 24.366 9.202 -7.590 1.00 95.19 83 ASP A O 1
ATOM 641 N N . LEU A 1 84 ? 23.195 9.881 -9.380 1.00 94.94 84 LEU A N 1
ATOM 642 C CA . LEU A 1 84 ? 23.580 11.298 -9.310 1.00 94.94 84 LEU A CA 1
ATOM 643 C C . LEU A 1 84 ? 22.475 12.196 -8.742 1.00 94.94 84 LEU A C 1
ATOM 645 O O . LEU A 1 84 ? 22.769 13.187 -8.079 1.00 94.94 84 LEU A O 1
ATOM 649 N N . PHE A 1 85 ? 21.214 11.871 -9.030 1.00 95.12 85 PHE A N 1
ATOM 650 C CA . PHE A 1 85 ? 20.054 12.732 -8.767 1.00 95.12 85 PHE A CA 1
ATOM 651 C C . PHE A 1 85 ? 18.952 12.040 -7.953 1.00 95.12 85 PHE A C 1
ATOM 653 O O . PHE A 1 85 ? 17.840 12.553 -7.889 1.00 95.12 85 PHE A O 1
ATOM 660 N N . GLY A 1 86 ? 19.213 10.846 -7.418 1.00 90.88 86 GLY A N 1
ATOM 661 C CA . GLY A 1 86 ? 18.211 10.041 -6.717 1.00 90.88 86 GLY A CA 1
ATOM 662 C C . GLY A 1 86 ? 18.126 10.293 -5.215 1.00 90.88 86 GLY A C 1
ATOM 663 O O . GLY A 1 86 ? 17.072 10.039 -4.641 1.00 90.88 86 GLY A O 1
ATOM 664 N N . ASP A 1 87 ? 19.202 10.767 -4.578 1.00 92.56 87 ASP A N 1
ATOM 665 C CA . ASP A 1 87 ? 19.165 11.145 -3.162 1.00 92.56 87 ASP A CA 1
ATOM 666 C C . ASP A 1 87 ? 18.715 12.600 -3.014 1.00 92.56 87 ASP A C 1
ATOM 668 O O . ASP A 1 87 ? 19.341 13.516 -3.552 1.00 92.56 87 ASP A O 1
ATOM 672 N N . ASP A 1 88 ? 17.651 12.799 -2.241 1.00 82.94 88 ASP A N 1
ATOM 673 C CA . ASP A 1 88 ? 17.092 14.110 -1.908 1.00 82.94 88 ASP A CA 1
ATOM 674 C C . ASP A 1 88 ? 18.010 14.936 -0.978 1.00 82.94 88 ASP A C 1
ATOM 676 O O . ASP A 1 88 ? 17.730 16.108 -0.722 1.00 82.94 88 ASP A O 1
ATOM 680 N N . HIS A 1 89 ? 19.094 14.343 -0.461 1.00 74.06 89 HIS A N 1
ATOM 681 C CA . HIS A 1 89 ? 20.049 14.988 0.451 1.00 74.06 89 HIS A CA 1
ATOM 682 C C . HIS A 1 89 ? 21.397 15.377 -0.186 1.00 74.06 89 HIS A C 1
ATOM 684 O O . HIS A 1 89 ? 22.305 15.771 0.552 1.00 74.06 89 HIS A O 1
ATOM 690 N N . ASN A 1 90 ? 21.547 15.263 -1.510 1.00 55.69 90 ASN A N 1
ATOM 691 C CA . ASN A 1 90 ? 22.745 15.723 -2.233 1.00 55.69 90 ASN A CA 1
ATOM 692 C C . ASN A 1 90 ? 22.816 17.250 -2.395 1.00 55.69 90 ASN A C 1
ATOM 694 O O . ASN A 1 90 ? 21.767 17.889 -2.636 1.00 55.69 90 ASN A O 1
#

Foldseek 3Di:
DPPDDDDDDDLCVLVCQEPCNDCPPVRRHHHQQVDWAQAPVRDIHRSVCCVVGDPDDDDDDDDDDDPPDDPCVVVVVVVVVCVPVVDPVD

Secondary structure (DSSP, 8-state):
--S-S-----THHHHHHSTTS--STTTTT--GGG-EEEPTTS-EEEGGGTTTS-S-PPPPP-----TTS-HHHHHHHHHHHHHHH--TT-

Organism: Mustela putorius furo (NCBI:txid9669)

Radius of gyration: 20.12 Å; chains: 1; bounding box: 45×32×52 Å

InterPro domains:
  IPR001156 Transferrin-like domain [PF00405] (1-89)
  IPR001156 Transferrin-like domain [PR00422] (35-49)
  IPR001156 Transferrin-like domain [PR00422] (51-69)
  IPR001156 Transferrin-like domain [PS51408] (1-90)
  IPR018195 Transferrin family, iron binding site [PS00207] (34-64)

Sequence (90 aa):
ENAGDVAFVKHTTVFENTNGHNSEPWAAQLRSEDYELLCPNGARAEVSQFAACNLAQMPSHAVMVRPDTNIFTVYGLLDKAQDLFGDDHN

pLDDT: mean 94.23, std 6.07, range [55.69, 97.94]